Protein AF-A0A6N9BD71-F1 (afdb_monomer)

Radius of gyration: 17.63 Å; Cα contacts (8 Å, |Δi|>4): 91; chains: 1; bounding box: 55×38×27 Å

Structure (mmCIF, N/CA/C/O backbone):
data_AF-A0A6N9BD71-F1
#
_entry.id   AF-A0A6N9BD71-F1
#
loop_
_atom_site.group_PDB
_atom_site.id
_atom_site.type_symbol
_atom_site.label_atom_id
_atom_site.label_alt_id
_atom_site.label_comp_id
_atom_site.label_asym_id
_atom_site.label_entity_id
_atom_site.label_seq_id
_atom_site.pdbx_PDB_ins_code
_atom_site.Cartn_x
_atom_site.Cartn_y
_atom_site.Cartn_z
_atom_site.occupancy
_atom_site.B_iso_or_equiv
_atom_site.auth_seq_id
_atom_site.auth_comp_id
_atom_site.auth_asym_id
_atom_site.auth_atom_id
_atom_site.pdbx_PDB_model_num
ATOM 1 N N . MET A 1 1 ? 18.395 10.715 -0.384 1.00 44.47 1 MET A N 1
ATOM 2 C CA . MET A 1 1 ? 17.401 11.728 -0.804 1.00 44.47 1 MET A CA 1
ATOM 3 C C . MET A 1 1 ? 16.144 10.994 -1.275 1.00 44.47 1 MET A C 1
ATOM 5 O O . MET A 1 1 ? 16.164 10.430 -2.361 1.00 44.47 1 MET A O 1
ATOM 9 N N . MET A 1 2 ? 15.090 10.896 -0.458 1.00 51.03 2 MET A N 1
ATOM 10 C CA . MET A 1 2 ? 13.818 10.300 -0.902 1.00 51.03 2 MET A CA 1
ATOM 11 C C . MET A 1 2 ? 13.174 11.245 -1.926 1.00 51.03 2 MET A C 1
ATOM 13 O O . MET A 1 2 ? 12.879 12.396 -1.603 1.00 51.03 2 MET A O 1
ATOM 17 N N . LYS A 1 3 ? 13.020 10.805 -3.181 1.00 59.06 3 LYS A N 1
ATOM 18 C CA . LYS A 1 3 ? 12.337 11.598 -4.215 1.00 59.06 3 LYS A CA 1
ATOM 19 C C . LYS A 1 3 ? 10.870 11.754 -3.801 1.00 59.06 3 LYS A C 1
ATOM 21 O O . LYS A 1 3 ? 10.196 10.753 -3.575 1.00 59.06 3 LYS A O 1
ATOM 26 N N . ARG A 1 4 ? 10.367 12.990 -3.702 1.00 69.44 4 ARG A N 1
ATOM 27 C CA . ARG A 1 4 ? 8.937 13.227 -3.451 1.00 69.44 4 ARG A CA 1
ATOM 28 C C . ARG A 1 4 ? 8.150 12.742 -4.669 1.00 69.44 4 ARG A C 1
ATOM 30 O O . ARG A 1 4 ? 8.360 13.245 -5.773 1.00 69.44 4 ARG A O 1
ATOM 37 N N . LYS A 1 5 ? 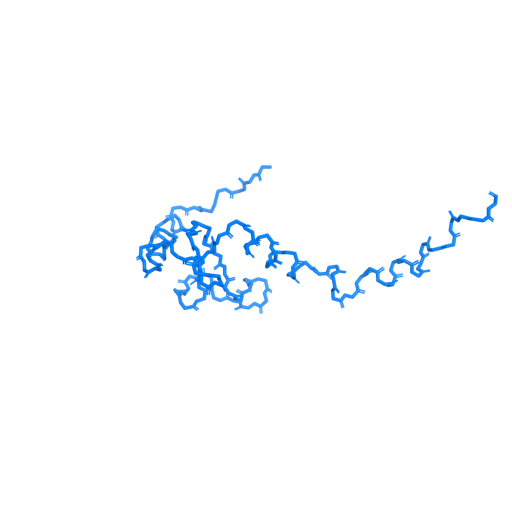7.262 11.766 -4.477 1.00 72.12 5 LYS A N 1
ATOM 38 C CA . LYS A 1 5 ? 6.264 11.380 -5.480 1.00 72.12 5 LYS A CA 1
ATOM 39 C C . LYS A 1 5 ? 5.300 12.579 -5.589 1.00 72.12 5 LYS A C 1
ATOM 41 O O . LYS A 1 5 ? 4.731 12.974 -4.586 1.00 72.12 5 LYS A O 1
ATOM 46 N N . GLY A 1 6 ? 5.255 13.272 -6.731 1.00 89.06 6 GLY A N 1
ATOM 47 C CA . GLY A 1 6 ? 4.646 14.615 -6.848 1.00 89.06 6 GLY A CA 1
ATOM 48 C C . GLY A 1 6 ? 3.132 14.691 -6.561 1.00 89.06 6 GLY A C 1
ATOM 49 O O . GLY A 1 6 ? 2.485 13.675 -6.351 1.00 89.06 6 GLY A O 1
ATOM 50 N N . ARG A 1 7 ? 2.532 15.891 -6.656 1.00 91.50 7 ARG A N 1
ATOM 51 C CA . ARG A 1 7 ? 1.139 16.197 -6.230 1.00 91.50 7 ARG A CA 1
ATOM 52 C C . ARG A 1 7 ? 0.042 15.215 -6.668 1.00 91.50 7 ARG A C 1
ATOM 54 O O . ARG A 1 7 ? -0.970 15.086 -5.984 1.00 91.50 7 ARG A O 1
ATOM 61 N N . ARG A 1 8 ? 0.173 14.582 -7.839 1.00 93.25 8 ARG A N 1
ATOM 62 C CA . ARG A 1 8 ? -0.806 13.588 -8.320 1.00 93.25 8 ARG A CA 1
ATOM 63 C C . ARG A 1 8 ? -0.810 12.342 -7.435 1.00 93.25 8 ARG A C 1
ATOM 65 O O . ARG A 1 8 ? -1.876 11.813 -7.138 1.00 93.25 8 ARG A O 1
ATOM 72 N N . TRP A 1 9 ? 0.370 11.905 -7.003 1.00 93.81 9 TRP A N 1
ATOM 73 C CA . TRP A 1 9 ? 0.512 10.799 -6.067 1.00 93.81 9 TRP A CA 1
ATOM 74 C C . TRP A 1 9 ? -0.098 11.144 -4.715 1.00 93.81 9 TRP A C 1
ATOM 76 O O . TRP A 1 9 ? -0.870 10.347 -4.208 1.00 93.81 9 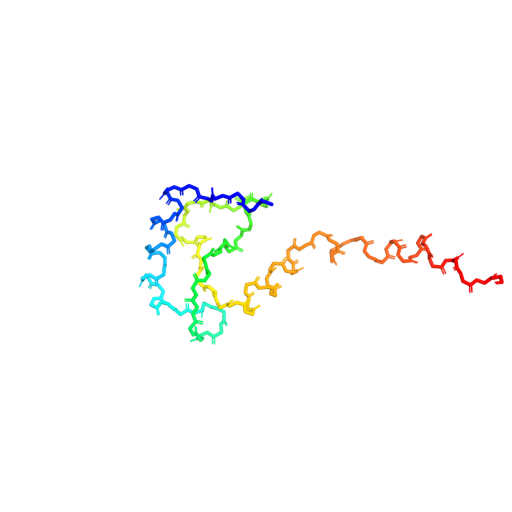TRP A O 1
ATOM 86 N N . ASP A 1 10 ? 0.165 12.339 -4.180 1.00 93.62 10 ASP A N 1
ATOM 87 C CA . ASP A 1 10 ? -0.393 12.755 -2.886 1.00 93.62 10 ASP A CA 1
ATOM 88 C C . ASP A 1 10 ? -1.931 12.695 -2.876 1.00 93.62 10 ASP A C 1
ATOM 90 O O . ASP A 1 10 ? -2.521 12.145 -1.950 1.00 93.62 10 ASP A O 1
ATOM 94 N N . GLN A 1 11 ? -2.577 13.184 -3.942 1.00 95.31 11 GLN A N 1
ATOM 95 C CA . GLN A 1 11 ? -4.036 13.116 -4.109 1.00 95.31 11 GLN A CA 1
ATOM 96 C C . GLN A 1 11 ? -4.543 11.679 -4.265 1.00 95.31 11 GLN A C 1
ATOM 98 O O . GLN A 1 11 ? -5.530 11.304 -3.640 1.00 95.31 11 GLN A O 1
ATOM 103 N N . THR A 1 12 ? -3.855 10.869 -5.075 1.00 96.00 12 THR A N 1
ATOM 104 C CA . THR A 1 12 ? -4.225 9.461 -5.283 1.00 96.00 12 THR A CA 1
ATOM 105 C C . THR A 1 12 ? -4.108 8.690 -3.970 1.00 96.00 12 THR A C 1
ATOM 107 O O . THR A 1 12 ? -5.036 8.003 -3.571 1.00 96.00 12 THR A O 1
ATOM 110 N N . ALA A 1 13 ? -3.005 8.864 -3.245 1.00 95.94 13 ALA A N 1
ATOM 111 C CA . ALA A 1 13 ? -2.776 8.211 -1.969 1.00 95.94 13 ALA A CA 1
ATOM 112 C C . ALA A 1 13 ? -3.773 8.673 -0.895 1.00 95.94 13 ALA A C 1
ATOM 114 O O . ALA A 1 13 ? -4.175 7.871 -0.065 1.00 95.94 13 ALA A O 1
ATOM 115 N N . ALA A 1 14 ? -4.191 9.943 -0.894 1.00 96.88 14 ALA A N 1
ATOM 116 C CA . ALA A 1 14 ? -5.265 10.400 -0.013 1.00 96.88 14 ALA A CA 1
ATOM 117 C C . ALA A 1 14 ? -6.589 9.685 -0.327 1.00 96.88 14 ALA A C 1
ATOM 119 O O . ALA A 1 14 ? -7.198 9.127 0.576 1.00 96.88 14 ALA A O 1
ATOM 120 N N . TYR A 1 15 ? -6.980 9.617 -1.603 1.00 97.50 15 TYR A N 1
ATOM 121 C CA . TYR A 1 15 ? -8.187 8.902 -2.028 1.00 97.50 15 TYR A CA 1
ATOM 122 C C . TYR A 1 15 ? -8.168 7.414 -1.638 1.00 97.50 15 TYR A C 1
ATOM 124 O O . TYR A 1 15 ? -9.160 6.910 -1.124 1.00 97.50 15 TYR A O 1
ATOM 132 N N . ILE A 1 16 ? -7.042 6.721 -1.840 1.00 98.12 16 ILE A N 1
ATOM 133 C CA . ILE A 1 16 ? -6.913 5.294 -1.501 1.00 98.12 16 ILE A CA 1
ATOM 134 C C . ILE A 1 16 ? -7.015 5.059 0.010 1.00 98.12 16 ILE A C 1
ATOM 136 O O . ILE A 1 16 ? -7.675 4.115 0.428 1.00 98.12 16 ILE A O 1
ATOM 140 N N . ARG A 1 17 ? -6.442 5.945 0.836 1.00 98.19 17 ARG A N 1
ATOM 141 C CA . ARG A 1 17 ? -6.578 5.854 2.299 1.00 98.19 17 ARG A CA 1
ATOM 142 C C . ARG A 1 17 ? -8.017 5.994 2.768 1.00 98.19 17 ARG A C 1
ATOM 144 O O . ARG A 1 17 ? -8.444 5.217 3.609 1.00 98.19 17 ARG A O 1
ATOM 151 N N . GLU A 1 18 ? -8.753 6.944 2.200 1.00 98.06 18 GLU A N 1
ATOM 152 C CA . GLU A 1 18 ? -10.169 7.136 2.521 1.00 98.06 18 GLU A CA 1
ATOM 153 C C . GLU A 1 18 ? -11.026 5.962 2.020 1.00 98.06 18 GLU A C 1
ATOM 155 O O . GLU A 1 18 ? -11.931 5.526 2.722 1.00 98.06 18 GLU A O 1
ATOM 160 N N . ARG A 1 19 ? -10.730 5.416 0.828 1.00 97.56 19 ARG A N 1
ATOM 161 C CA . ARG A 1 19 ? -11.421 4.236 0.273 1.00 97.56 19 ARG A CA 1
ATOM 162 C C . ARG A 1 19 ? -11.291 3.023 1.191 1.00 97.56 19 ARG A C 1
ATOM 164 O O . ARG A 1 19 ? -12.274 2.326 1.416 1.00 97.56 19 ARG A O 1
ATOM 171 N N . ASP A 1 20 ? -10.081 2.786 1.683 1.00 97.62 20 ASP A N 1
ATOM 172 C CA . ASP A 1 20 ? -9.747 1.625 2.507 1.00 97.62 20 ASP A CA 1
ATOM 173 C C . ASP A 1 20 ? -10.009 1.879 4.001 1.00 97.62 20 ASP A C 1
ATOM 175 O O . ASP A 1 20 ? -9.604 1.071 4.829 1.00 97.62 20 ASP A O 1
ATOM 179 N N . ASP A 1 21 ? -10.639 3.005 4.362 1.00 97.94 21 ASP A N 1
ATOM 180 C CA . ASP A 1 21 ? -10.883 3.438 5.746 1.00 97.94 21 ASP A CA 1
ATOM 181 C C . ASP A 1 21 ? -9.632 3.324 6.635 1.00 97.94 21 ASP A C 1
ATOM 183 O O . ASP A 1 21 ? -9.661 2.815 7.754 1.00 97.94 21 ASP A O 1
ATOM 187 N N . TRP A 1 22 ? -8.478 3.722 6.083 1.00 98.06 22 TRP A N 1
ATOM 188 C CA . TRP A 1 22 ? -7.170 3.621 6.738 1.00 98.06 22 TRP A CA 1
ATOM 189 C C . TRP A 1 22 ? -6.849 2.215 7.267 1.00 98.06 22 TRP A C 1
ATOM 191 O O . TRP A 1 22 ? -6.128 2.060 8.253 1.00 98.06 22 TRP A O 1
ATOM 201 N N . THR A 1 23 ? -7.374 1.185 6.607 1.00 98.31 23 THR A N 1
ATOM 202 C CA . THR A 1 23 ? -7.239 -0.212 7.009 1.00 98.31 23 THR A CA 1
ATOM 203 C C . THR A 1 23 ? -6.264 -0.934 6.087 1.00 98.31 23 THR A C 1
ATOM 205 O O . THR A 1 23 ? -6.368 -0.891 4.862 1.00 98.31 23 THR A O 1
ATOM 208 N N . CYS A 1 24 ? -5.290 -1.611 6.687 1.00 98.31 24 CYS A N 1
ATOM 209 C CA . CYS A 1 24 ? -4.332 -2.466 6.010 1.00 98.31 24 CYS A CA 1
ATOM 210 C C . CYS A 1 24 ? -5.062 -3.605 5.296 1.00 98.31 24 CYS A C 1
ATOM 212 O O . CYS A 1 24 ? -5.728 -4.413 5.941 1.00 98.31 24 CYS A O 1
ATOM 214 N N . GLN A 1 25 ? -4.880 -3.705 3.983 1.00 98.00 25 GLN A N 1
ATOM 215 C CA . GLN A 1 25 ? -5.551 -4.713 3.160 1.00 98.00 25 GLN A CA 1
ATOM 216 C C . GLN A 1 25 ? -4.993 -6.135 3.360 1.00 98.00 25 GLN A C 1
ATOM 218 O O . GLN A 1 25 ? -5.652 -7.102 2.998 1.00 98.00 25 GLN A O 1
ATOM 223 N N . GLU A 1 26 ? -3.827 -6.273 4.000 1.00 97.12 26 GLU A N 1
ATOM 224 C CA . GLU A 1 26 ? -3.203 -7.574 4.283 1.00 97.12 26 GLU A CA 1
ATOM 225 C C . GLU A 1 26 ? -3.591 -8.141 5.658 1.00 97.12 26 GLU A C 1
ATOM 227 O O . GLU A 1 26 ? -3.841 -9.337 5.788 1.00 97.12 26 GLU A O 1
ATOM 232 N N . CYS A 1 27 ? -3.627 -7.304 6.704 1.00 97.50 27 CYS A N 1
ATOM 233 C CA . CYS A 1 27 ? -3.830 -7.769 8.086 1.00 97.50 27 CYS A CA 1
ATOM 234 C C . CYS A 1 27 ? -5.081 -7.216 8.7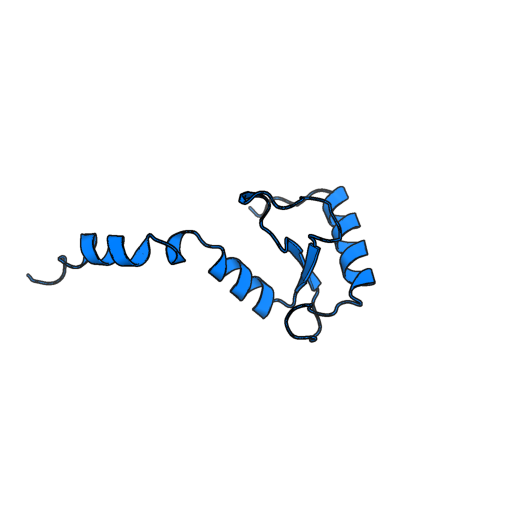83 1.00 97.50 27 CYS A C 1
ATOM 236 O O . CYS A 1 27 ? -5.445 -7.723 9.840 1.00 97.50 27 CYS A O 1
ATOM 238 N N . GLY A 1 28 ? -5.739 -6.196 8.224 1.00 97.88 28 GLY A N 1
ATOM 239 C CA . GLY A 1 28 ? -6.927 -5.569 8.812 1.00 97.88 28 GLY A CA 1
ATOM 240 C C . GLY A 1 28 ? -6.658 -4.562 9.938 1.00 97.88 28 GLY A C 1
ATOM 241 O O . GLY A 1 28 ? -7.602 -3.960 10.441 1.00 97.88 28 GLY A O 1
ATOM 242 N N . ASP A 1 29 ? -5.400 -4.346 10.334 1.00 97.88 29 ASP A N 1
ATOM 243 C CA . ASP A 1 29 ? 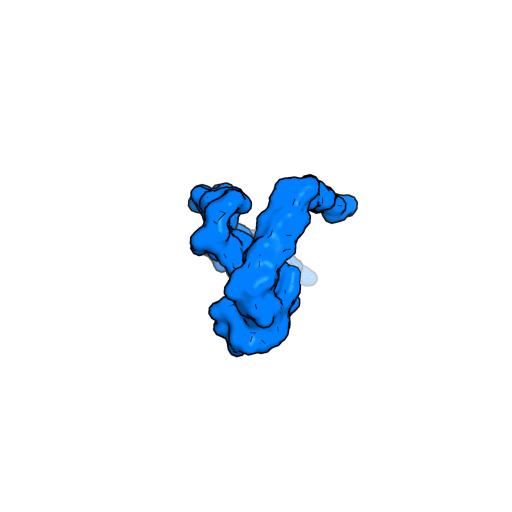-5.039 -3.286 11.286 1.00 97.88 29 ASP A CA 1
ATOM 244 C C . ASP A 1 29 ? -5.008 -1.908 10.617 1.00 97.88 29 ASP A C 1
ATOM 246 O O . ASP A 1 29 ? 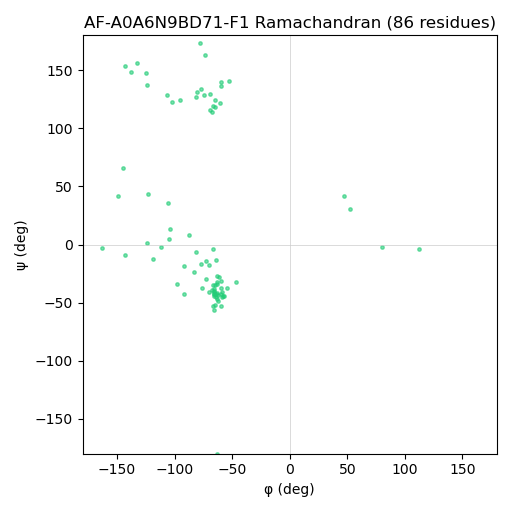-5.068 -1.781 9.398 1.00 97.88 29 ASP A O 1
ATOM 250 N N . TRP A 1 30 ? -4.820 -0.851 11.404 1.00 98.19 30 TRP A N 1
ATOM 251 C CA . TRP A 1 30 ? -4.612 0.491 10.867 1.00 98.19 30 TRP A CA 1
ATOM 252 C C . TRP A 1 30 ? -3.373 0.577 9.950 1.00 98.19 30 TRP A C 1
ATOM 254 O O . TRP A 1 30 ? -2.287 0.087 10.280 1.00 98.19 30 TRP A O 1
ATOM 264 N N . GLY A 1 31 ? -3.518 1.255 8.811 1.00 97.44 31 GLY A N 1
ATOM 265 C CA . GLY A 1 31 ? -2.478 1.468 7.812 1.00 97.44 31 GLY A CA 1
ATOM 266 C C . GLY A 1 31 ? -2.547 2.849 7.157 1.00 97.44 31 GLY A C 1
ATOM 267 O O . GLY A 1 31 ? -3.591 3.491 7.080 1.00 97.44 31 GLY A O 1
ATOM 268 N N . ASN A 1 32 ? -1.402 3.327 6.675 1.00 97.06 32 ASN A N 1
ATOM 269 C CA . ASN A 1 32 ? -1.268 4.651 6.058 1.00 97.06 32 ASN A CA 1
ATOM 270 C C . ASN A 1 32 ? -0.302 4.694 4.865 1.00 97.06 32 ASN A C 1
ATOM 272 O O . ASN A 1 32 ? -0.222 5.717 4.168 1.00 97.06 32 ASN A O 1
ATOM 276 N N . GLU A 1 33 ? 0.442 3.618 4.633 1.00 96.88 33 GLU A N 1
ATOM 277 C CA . GLU A 1 33 ? 1.332 3.492 3.488 1.00 96.88 33 GLU A CA 1
ATOM 278 C C . GLU A 1 33 ? 0.481 3.064 2.293 1.00 96.88 33 GLU A C 1
ATOM 280 O O . GLU A 1 33 ? -0.269 2.101 2.390 1.00 96.88 33 GLU A O 1
ATOM 285 N N . VAL A 1 34 ? 0.563 3.791 1.179 1.00 96.88 34 VAL A N 1
ATOM 286 C CA . VAL A 1 34 ? -0.109 3.390 -0.063 1.00 96.88 34 VAL A CA 1
ATOM 287 C C . VAL A 1 34 ? 0.936 2.793 -0.977 1.00 96.88 34 VAL A C 1
ATOM 289 O O . VAL A 1 34 ? 1.919 3.469 -1.304 1.00 96.88 34 VAL A O 1
ATOM 292 N N . ASP A 1 35 ? 0.704 1.555 -1.386 1.00 95.62 35 ASP A N 1
ATOM 293 C CA . ASP A 1 35 ? 1.648 0.789 -2.180 1.00 95.62 35 ASP A CA 1
ATOM 294 C C . ASP A 1 35 ? 0.972 0.108 -3.372 1.00 95.62 35 ASP A C 1
ATOM 296 O O . ASP A 1 35 ? -0.246 -0.093 -3.390 1.00 95.62 35 ASP A O 1
ATOM 300 N N . HIS A 1 36 ? 1.766 -0.196 -4.397 1.00 96.12 36 HIS A N 1
ATOM 301 C CA . HIS A 1 36 ? 1.284 -0.888 -5.590 1.00 96.12 36 HIS A CA 1
ATOM 302 C C . HIS A 1 36 ? 1.100 -2.380 -5.303 1.00 96.12 36 HIS A C 1
ATOM 304 O O . HIS A 1 36 ? 1.996 -2.978 -4.723 1.00 96.12 36 HIS A O 1
ATOM 310 N N . ILE A 1 37 ? -0.017 -2.997 -5.702 1.00 95.56 37 ILE A N 1
ATOM 311 C CA . ILE A 1 37 ? -0.223 -4.452 -5.546 1.00 95.56 37 ILE A CA 1
ATOM 312 C C . ILE A 1 37 ? 0.770 -5.206 -6.436 1.00 95.56 37 ILE A C 1
ATOM 314 O O . ILE A 1 37 ? 1.580 -5.979 -5.936 1.00 95.56 37 ILE A O 1
ATOM 318 N N . GLU A 1 38 ? 0.755 -4.912 -7.736 1.00 94.12 38 GLU A N 1
ATOM 319 C CA . GLU A 1 38 ? 1.788 -5.306 -8.688 1.00 94.12 38 GLU A CA 1
ATOM 320 C C . GLU A 1 38 ? 2.791 -4.152 -8.855 1.00 94.12 38 GLU A C 1
ATOM 322 O O . GLU A 1 38 ? 2.378 -3.029 -9.191 1.00 94.12 38 GLU A O 1
ATOM 327 N N . PRO A 1 39 ? 4.101 -4.382 -8.637 1.00 92.12 39 PRO A N 1
ATOM 328 C CA . PRO A 1 39 ? 5.129 -3.374 -8.847 1.00 92.12 39 PRO A CA 1
ATOM 329 C C . PRO A 1 39 ? 5.066 -2.743 -10.232 1.00 92.12 39 PRO A C 1
ATOM 331 O O . PRO A 1 39 ? 4.933 -3.420 -11.249 1.00 92.12 39 PRO A O 1
ATOM 334 N N . VAL A 1 40 ? 5.296 -1.431 -10.301 1.00 90.88 40 VAL A N 1
ATOM 335 C CA . VAL A 1 40 ? 5.410 -0.726 -11.591 1.00 90.88 40 VAL A CA 1
ATOM 336 C C . VAL A 1 40 ? 6.585 -1.259 -12.427 1.00 90.88 40 VAL A C 1
ATOM 338 O O . VAL A 1 40 ? 6.529 -1.209 -13.653 1.00 90.88 40 VAL A O 1
ATOM 341 N N . SER A 1 41 ? 7.640 -1.783 -11.790 1.00 88.00 41 SER A N 1
ATOM 342 C CA . SER A 1 41 ? 8.758 -2.438 -12.488 1.00 88.00 41 SER A CA 1
ATOM 343 C C . SER A 1 41 ? 8.343 -3.698 -13.240 1.00 88.00 41 SER A C 1
ATOM 345 O O . SER A 1 41 ? 8.972 -4.031 -14.242 1.00 88.00 41 SER A O 1
ATOM 347 N N . ASP A 1 42 ? 7.278 -4.350 -12.778 1.00 87.25 42 ASP A N 1
ATOM 348 C CA . ASP A 1 42 ? 6.853 -5.672 -13.233 1.00 87.25 42 ASP A CA 1
ATOM 349 C C . ASP A 1 42 ? 5.618 -5.578 -14.146 1.00 87.25 42 ASP A C 1
ATOM 351 O O . ASP A 1 42 ? 5.099 -6.591 -14.602 1.00 87.25 42 ASP A O 1
ATOM 355 N N . GLY A 1 43 ? 5.181 -4.355 -14.477 1.00 91.31 43 GLY A N 1
ATOM 356 C CA . GLY A 1 43 ? 4.045 -4.088 -15.366 1.00 91.31 43 GLY A CA 1
ATOM 357 C C . GLY A 1 43 ? 2.831 -3.459 -14.681 1.00 91.31 43 GLY A C 1
ATOM 358 O O . GLY A 1 43 ? 1.892 -3.056 -15.370 1.00 91.31 43 GLY A O 1
ATOM 359 N N . GLY A 1 44 ? 2.878 -3.285 -13.360 1.00 93.00 44 GLY A N 1
ATOM 360 C CA . GLY A 1 44 ? 1.761 -2.782 -12.576 1.00 93.00 44 GLY A CA 1
ATOM 361 C C . GLY A 1 44 ? 1.283 -1.387 -12.977 1.00 93.00 44 GLY A C 1
ATOM 362 O O . GLY A 1 44 ? 2.060 -0.457 -13.231 1.00 93.00 44 GLY A O 1
ATOM 363 N N . ALA A 1 45 ? -0.039 -1.202 -12.979 1.00 92.94 45 ALA A N 1
ATOM 364 C CA . ALA A 1 45 ? -0.662 0.075 -13.296 1.00 92.94 45 ALA A CA 1
ATOM 365 C C . ALA A 1 45 ? -0.304 1.148 -12.252 1.00 92.94 45 ALA A C 1
ATOM 367 O O . ALA A 1 45 ? -0.682 1.060 -11.084 1.00 92.94 45 ALA A O 1
ATOM 368 N N . MET A 1 46 ? 0.372 2.215 -12.689 1.00 91.81 46 MET A N 1
ATOM 369 C CA . MET A 1 46 ? 0.879 3.266 -11.794 1.00 91.81 46 MET A CA 1
ATOM 370 C C . MET A 1 46 ? -0.223 4.037 -11.046 1.00 91.81 46 MET A C 1
ATOM 372 O O . MET A 1 46 ? 0.006 4.489 -9.924 1.00 91.81 46 MET A O 1
ATOM 376 N N . TRP A 1 47 ? -1.383 4.229 -11.683 1.00 93.75 47 TRP A N 1
ATOM 377 C CA . TRP A 1 47 ? -2.451 5.127 -11.217 1.00 93.75 47 TRP A CA 1
ATOM 378 C C . TRP A 1 47 ? -3.812 4.447 -11.043 1.00 93.75 47 TRP A C 1
ATOM 380 O O . TRP A 1 47 ? -4.783 5.139 -10.748 1.00 93.75 47 TRP A O 1
ATOM 390 N N . SER A 1 48 ? -3.906 3.137 -11.284 1.00 93.94 48 SER A N 1
ATOM 391 C CA . SER A 1 48 ? -5.173 2.426 -11.107 1.00 93.94 48 SER A CA 1
ATOM 392 C C . SER A 1 48 ? -5.439 2.235 -9.622 1.00 93.94 48 SER A C 1
ATOM 394 O O . SER A 1 48 ? -4.572 1.719 -8.920 1.00 93.94 48 SER A O 1
ATOM 396 N N . GLY A 1 49 ? -6.628 2.614 -9.151 1.00 91.75 49 GLY A N 1
ATOM 397 C CA . GLY A 1 49 ? -7.031 2.335 -7.774 1.00 91.75 49 GLY A CA 1
ATOM 398 C C . GLY A 1 49 ? -7.044 0.836 -7.475 1.00 91.75 49 GLY A C 1
ATOM 399 O O . GLY A 1 49 ? -6.686 0.439 -6.374 1.00 91.75 49 GLY A O 1
ATOM 400 N N . ASP A 1 50 ? -7.344 0.008 -8.474 1.00 95.06 50 ASP A N 1
ATOM 401 C CA . ASP A 1 50 ? -7.361 -1.453 -8.340 1.00 95.06 50 ASP A CA 1
ATOM 402 C C . ASP A 1 50 ? -5.960 -2.054 -8.169 1.00 95.06 50 ASP A C 1
ATOM 404 O O . ASP A 1 50 ? -5.839 -3.188 -7.728 1.00 95.06 50 ASP A O 1
ATOM 408 N N . ASN A 1 51 ? -4.900 -1.304 -8.504 1.00 96.81 51 ASN A N 1
ATOM 409 C CA . ASN A 1 51 ? -3.508 -1.705 -8.274 1.00 96.81 51 ASN A CA 1
ATOM 410 C C . ASN A 1 51 ? -2.883 -0.974 -7.074 1.00 96.81 51 ASN A C 1
ATOM 412 O O . ASN A 1 51 ? -1.664 -0.963 -6.926 1.00 96.81 51 ASN A O 1
ATOM 416 N N . LEU A 1 52 ? -3.685 -0.305 -6.245 1.00 97.25 52 LEU A N 1
ATOM 417 C CA . LEU A 1 52 ? -3.219 0.430 -5.073 1.00 97.25 52 LEU A CA 1
ATOM 418 C C . LEU A 1 52 ? -3.932 -0.075 -3.824 1.00 97.25 52 LEU A C 1
ATOM 420 O O . LEU A 1 52 ? -5.149 -0.258 -3.823 1.00 97.25 52 LEU A O 1
ATOM 424 N N . GLN A 1 53 ? -3.172 -0.235 -2.749 1.00 97.56 53 GLN A N 1
ATOM 425 C CA . GLN A 1 53 ? -3.668 -0.720 -1.465 1.00 97.56 53 GLN A CA 1
ATOM 426 C C . GLN A 1 53 ? -3.070 0.071 -0.303 1.00 97.56 53 GLN A C 1
ATOM 428 O O . GLN A 1 53 ? -1.926 0.532 -0.381 1.00 97.56 53 GLN A O 1
ATOM 433 N N . VAL A 1 54 ? -3.835 0.210 0.780 1.00 98.38 54 VAL A N 1
ATOM 434 C CA . VAL A 1 54 ? -3.308 0.654 2.074 1.00 98.38 54 VAL A CA 1
ATOM 435 C C . VAL A 1 54 ? -2.640 -0.507 2.800 1.00 98.38 54 VAL A C 1
ATOM 437 O O . VAL A 1 54 ? -3.226 -1.573 2.967 1.00 98.38 54 VAL A O 1
ATOM 440 N N . LEU A 1 55 ? -1.430 -0.275 3.301 1.00 98.12 55 LEU A N 1
ATOM 441 C CA . LEU A 1 55 ? -0.681 -1.199 4.140 1.00 98.12 55 LEU A CA 1
ATOM 442 C C . LEU A 1 55 ? -0.274 -0.533 5.456 1.00 98.12 55 LEU A C 1
ATOM 444 O O . LEU A 1 55 ? 0.019 0.668 5.532 1.00 98.12 55 LEU A O 1
ATOM 448 N N . CYS A 1 56 ? -0.210 -1.338 6.513 1.00 98.06 56 CYS A N 1
ATOM 449 C CA . CYS A 1 56 ? 0.520 -0.970 7.715 1.00 98.06 56 CYS A CA 1
ATOM 450 C C . CYS A 1 56 ? 2.033 -1.068 7.456 1.00 98.06 56 CYS A C 1
ATOM 452 O O . CYS A 1 56 ? 2.501 -1.706 6.507 1.00 98.06 56 CYS A O 1
ATOM 454 N N . ARG A 1 57 ? 2.832 -0.438 8.321 1.00 96.38 57 ARG A N 1
ATOM 455 C CA . ARG A 1 57 ? 4.287 -0.364 8.133 1.00 96.38 57 ARG A CA 1
ATOM 456 C C . ARG A 1 57 ? 4.963 -1.740 8.081 1.00 96.38 57 ARG A C 1
ATOM 458 O O . ARG A 1 57 ? 5.922 -1.894 7.332 1.00 96.38 57 ARG A O 1
ATOM 465 N N . SER A 1 58 ? 4.514 -2.712 8.879 1.00 96.69 58 SER A N 1
ATOM 466 C CA . SER A 1 58 ? 5.081 -4.070 8.875 1.00 96.69 58 SER A CA 1
ATOM 467 C C . SER A 1 58 ? 4.793 -4.785 7.560 1.00 96.69 58 SER A C 1
ATOM 469 O O . SER A 1 58 ? 5.742 -5.181 6.890 1.00 96.69 58 SER A O 1
ATOM 471 N N . CYS A 1 59 ? 3.526 -4.839 7.137 1.00 97.44 59 CYS A N 1
ATOM 472 C CA . CYS A 1 59 ? 3.132 -5.460 5.870 1.00 97.44 59 CYS A CA 1
ATOM 473 C C . CYS A 1 59 ? 3.831 -4.804 4.670 1.00 97.44 59 CYS A C 1
ATOM 475 O O . CYS A 1 59 ? 4.325 -5.502 3.791 1.00 97.44 59 CYS A O 1
ATOM 477 N N . HIS A 1 60 ? 3.967 -3.473 4.662 1.00 96.19 60 HIS A N 1
ATOM 478 C CA . HIS A 1 60 ? 4.692 -2.766 3.603 1.00 96.19 60 HIS A CA 1
ATOM 479 C C . HIS A 1 60 ? 6.185 -3.141 3.544 1.00 96.19 60 HIS A C 1
ATOM 481 O O . HIS A 1 60 ? 6.732 -3.344 2.459 1.00 96.19 60 HIS A O 1
ATOM 487 N N . ILE A 1 61 ? 6.857 -3.271 4.695 1.00 93.69 61 ILE A N 1
ATOM 488 C CA . ILE A 1 61 ? 8.259 -3.716 4.754 1.00 93.69 61 ILE A CA 1
ATOM 489 C C . ILE A 1 61 ? 8.393 -5.167 4.281 1.00 93.69 61 ILE A C 1
ATOM 491 O O . ILE A 1 61 ? 9.334 -5.475 3.547 1.00 93.69 61 ILE A O 1
ATOM 495 N N . ASP A 1 62 ? 7.485 -6.047 4.696 1.00 93.81 62 ASP A N 1
ATOM 496 C CA . ASP A 1 62 ? 7.522 -7.462 4.325 1.00 93.81 62 ASP A CA 1
ATOM 497 C C . ASP A 1 62 ? 7.286 -7.647 2.822 1.00 93.81 62 ASP A C 1
ATOM 499 O O . ASP A 1 62 ? 8.067 -8.344 2.169 1.00 93.81 62 ASP A O 1
ATOM 503 N N . LYS A 1 63 ? 6.322 -6.918 2.244 1.00 91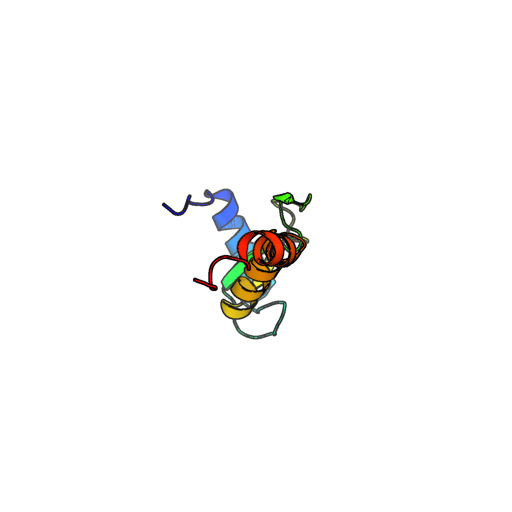.88 63 LYS A N 1
ATOM 504 C CA . LYS A 1 63 ? 6.114 -6.846 0.793 1.00 91.88 63 LYS A CA 1
ATOM 505 C C . LYS A 1 63 ? 7.348 -6.313 0.067 1.00 91.88 63 LYS A C 1
ATOM 507 O O . LYS A 1 63 ? 7.894 -6.998 -0.793 1.00 91.88 63 LYS A O 1
ATOM 512 N N . SER A 1 64 ? 7.862 -5.152 0.483 1.00 90.94 64 SER A N 1
ATOM 513 C CA . SER A 1 64 ? 9.060 -4.552 -0.122 1.00 90.94 64 SER A CA 1
ATOM 514 C C . SER A 1 64 ? 10.248 -5.517 -0.120 1.00 90.94 64 SER A C 1
ATOM 516 O O . SER A 1 64 ? 11.033 -5.531 -1.061 1.00 90.94 64 SER A O 1
ATOM 518 N N . ARG A 1 65 ? 10.407 -6.325 0.938 1.00 88.19 65 ARG A N 1
ATOM 519 C CA . ARG A 1 65 ? 11.455 -7.353 1.033 1.00 88.19 65 ARG A CA 1
ATOM 520 C C . ARG A 1 65 ? 11.215 -8.521 0.085 1.00 88.19 65 ARG A C 1
ATOM 522 O O . ARG A 1 65 ? 12.189 -9.024 -0.477 1.00 88.19 65 ARG A O 1
ATOM 529 N N . ALA A 1 66 ? 9.971 -8.972 -0.054 1.00 85.75 66 ALA A N 1
ATOM 530 C CA . ALA A 1 66 ? 9.598 -10.039 -0.979 1.00 85.75 66 ALA A CA 1
ATOM 531 C C . ALA 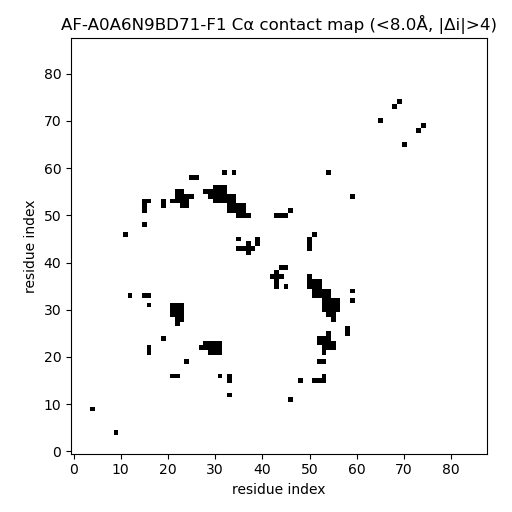A 1 66 ? 9.852 -9.641 -2.444 1.00 85.75 66 ALA A C 1
ATOM 533 O O . ALA A 1 66 ? 10.256 -10.479 -3.242 1.00 85.75 66 ALA A O 1
ATOM 534 N N . GLU A 1 67 ? 9.714 -8.355 -2.764 1.00 84.81 67 GLU A N 1
ATOM 535 C CA . GLU A 1 67 ? 9.923 -7.794 -4.106 1.00 84.81 67 GLU A CA 1
ATOM 536 C C . GLU A 1 67 ? 11.395 -7.529 -4.449 1.00 84.81 67 GLU A C 1
ATOM 538 O O . GLU A 1 67 ? 11.726 -7.178 -5.583 1.00 84.81 67 GLU A O 1
ATOM 543 N N . LEU A 1 68 ? 12.316 -7.686 -3.491 1.00 78.56 68 LEU A N 1
ATOM 544 C CA . LEU A 1 68 ? 13.732 -7.498 -3.779 1.00 78.56 68 LEU A CA 1
ATOM 545 C C . LEU A 1 68 ? 14.255 -8.628 -4.683 1.00 78.56 68 LEU A C 1
ATOM 547 O O . LEU A 1 68 ? 14.177 -9.803 -4.314 1.00 78.56 68 LEU A O 1
ATOM 551 N N . PRO A 1 69 ? 14.947 -8.294 -5.788 1.00 63.94 69 PRO A N 1
ATOM 552 C CA . PRO A 1 69 ? 15.439 -9.271 -6.766 1.00 63.94 69 PRO A CA 1
ATOM 553 C C . PRO A 1 69 ? 16.484 -10.252 -6.204 1.00 63.94 69 PRO A C 1
ATOM 555 O O . PRO A 1 69 ? 16.799 -11.267 -6.817 1.00 63.94 69 PRO A O 1
ATOM 558 N N . TRP A 1 70 ? 17.040 -9.982 -5.019 1.00 61.00 70 TRP A N 1
ATOM 559 C CA . TRP A 1 70 ? 18.035 -10.849 -4.385 1.00 61.00 70 TRP A CA 1
ATOM 560 C C . TRP A 1 70 ? 17.459 -12.106 -3.725 1.00 61.00 70 TRP A C 1
ATOM 562 O O . TRP A 1 70 ? 18.229 -13.032 -3.457 1.00 61.00 70 TRP A O 1
ATOM 572 N N . GLN A 1 71 ? 16.146 -12.160 -3.467 1.00 53.97 71 GLN A N 1
ATOM 573 C CA . GLN A 1 71 ? 15.509 -13.354 -2.902 1.00 53.97 71 GLN A CA 1
ATOM 574 C C . GLN A 1 71 ? 15.152 -14.406 -3.959 1.00 53.97 71 GLN A C 1
ATOM 576 O O . GLN A 1 71 ? 15.090 -15.584 -3.623 1.00 53.97 71 GLN A O 1
ATOM 581 N N . THR A 1 72 ? 14.982 -14.024 -5.228 1.00 53.31 72 THR A N 1
ATOM 582 C CA . THR A 1 72 ? 14.528 -14.950 -6.276 1.00 53.31 72 THR A CA 1
ATOM 583 C C . THR A 1 72 ? 15.656 -15.647 -7.042 1.00 53.31 72 THR A C 1
ATOM 585 O O . THR A 1 72 ? 15.399 -16.704 -7.611 1.00 53.31 72 THR A O 1
ATOM 588 N N . SER A 1 73 ? 16.908 -15.162 -7.025 1.00 55.50 73 SER A N 1
ATOM 589 C CA . SER A 1 73 ? 18.003 -15.887 -7.715 1.00 55.50 73 SER A CA 1
ATOM 590 C C . SER A 1 73 ? 19.453 -15.519 -7.350 1.00 55.50 73 SER A C 1
ATOM 592 O O . SER A 1 73 ? 20.372 -16.165 -7.840 1.00 55.50 73 SER A O 1
ATOM 594 N N . GLY A 1 74 ? 19.717 -14.534 -6.481 1.00 54.12 74 GLY A N 1
ATOM 595 C CA . GLY A 1 74 ? 21.090 -14.027 -6.284 1.00 54.12 74 GLY A CA 1
ATOM 596 C C . GLY A 1 74 ? 21.860 -14.582 -5.082 1.00 54.12 74 GLY A C 1
ATOM 597 O O . GLY A 1 74 ? 23.080 -14.722 -5.139 1.00 54.12 74 GLY A O 1
ATOM 598 N N . ARG A 1 75 ? 21.179 -14.877 -3.965 1.00 52.72 75 ARG A N 1
ATOM 599 C CA . ARG A 1 75 ? 21.863 -15.150 -2.687 1.00 52.72 75 ARG A CA 1
ATOM 600 C C . ARG A 1 75 ? 22.504 -16.536 -2.604 1.00 52.72 75 ARG A C 1
ATOM 602 O O . ARG A 1 75 ? 23.578 -16.645 -2.020 1.00 52.72 75 ARG A O 1
ATOM 609 N N . ALA A 1 76 ? 21.866 -17.559 -3.171 1.00 57.53 76 ALA A N 1
ATOM 610 C CA . ALA A 1 76 ? 22.441 -18.903 -3.236 1.00 57.53 76 ALA A CA 1
ATOM 611 C C . ALA A 1 76 ? 23.701 -18.905 -4.119 1.00 57.5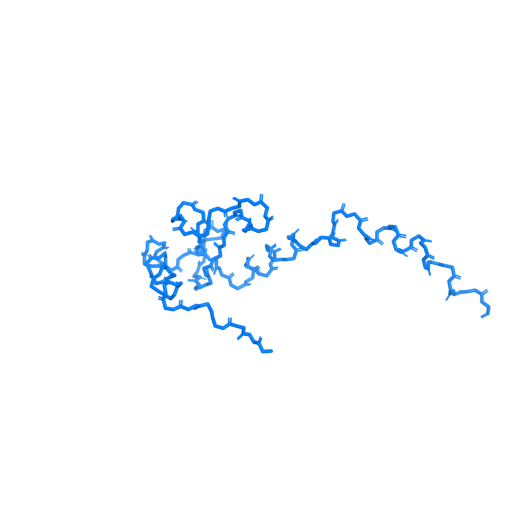3 76 ALA A C 1
ATOM 613 O O . ALA A 1 76 ? 24.772 -19.232 -3.620 1.00 57.53 76 ALA A O 1
ATOM 614 N N . GLU A 1 77 ? 23.606 -18.380 -5.348 1.00 57.03 77 GLU A N 1
ATOM 615 C CA . GLU A 1 77 ? 24.742 -18.304 -6.279 1.00 57.03 77 GLU A CA 1
ATOM 616 C C . GLU A 1 77 ? 25.916 -17.485 -5.709 1.00 57.03 77 GLU A C 1
ATOM 618 O O . GLU A 1 77 ? 27.074 -17.891 -5.806 1.00 57.03 77 GLU A O 1
ATOM 623 N N . TRP A 1 78 ? 25.652 -16.336 -5.070 1.00 58.09 78 TRP A N 1
ATOM 624 C CA . TRP A 1 78 ? 26.717 -15.538 -4.452 1.00 58.09 78 TRP A CA 1
ATOM 625 C C . TRP A 1 78 ? 27.385 -16.240 -3.272 1.00 58.09 78 TRP A C 1
ATOM 627 O O . TRP A 1 78 ? 28.602 -16.151 -3.151 1.00 58.09 78 TRP A O 1
ATOM 637 N N . LEU A 1 79 ? 26.626 -16.926 -2.408 1.00 56.47 79 LEU A N 1
ATOM 638 C CA . LEU A 1 79 ? 27.195 -17.702 -1.301 1.00 56.47 79 LEU A CA 1
ATOM 639 C C . LEU A 1 79 ? 28.003 -18.903 -1.805 1.00 56.47 79 LEU A C 1
ATOM 641 O O . LEU A 1 79 ? 29.037 -19.201 -1.217 1.00 56.47 79 LEU A O 1
ATOM 645 N N . GLU A 1 80 ? 27.595 -19.540 -2.903 1.00 58.34 80 GLU A N 1
ATOM 646 C CA . GLU A 1 80 ? 28.406 -20.558 -3.582 1.00 58.34 80 GLU A CA 1
ATOM 647 C C . GLU A 1 80 ? 29.697 -19.956 -4.153 1.00 58.34 80 GLU A C 1
ATOM 649 O O . GLU A 1 80 ? 30.774 -20.524 -3.985 1.00 58.34 80 GLU A O 1
ATOM 654 N N . ARG A 1 81 ? 29.620 -18.770 -4.769 1.00 58.53 81 ARG A N 1
ATOM 655 C CA . ARG A 1 81 ? 30.779 -18.100 -5.378 1.00 58.53 81 ARG A CA 1
ATOM 656 C C . ARG A 1 81 ? 31.770 -17.516 -4.363 1.00 58.53 81 ARG A C 1
ATOM 658 O O . ARG A 1 81 ? 32.954 -17.432 -4.671 1.00 58.53 81 ARG A O 1
ATOM 665 N N . VAL A 1 82 ? 31.321 -17.103 -3.176 1.00 64.06 82 VAL A N 1
ATOM 666 C CA . VAL A 1 82 ? 32.180 -16.469 -2.147 1.00 64.06 82 VAL A CA 1
ATOM 667 C C . VAL A 1 82 ? 32.401 -17.320 -0.893 1.00 64.06 82 VAL A C 1
ATOM 669 O O . VAL A 1 82 ? 33.126 -16.902 0.007 1.00 64.06 82 VAL A O 1
ATOM 672 N N . GLY A 1 83 ? 31.790 -18.505 -0.809 1.00 54.97 83 GLY A N 1
ATOM 673 C CA . GLY A 1 83 ? 31.855 -19.406 0.348 1.00 54.97 83 GLY A CA 1
ATOM 674 C C . GLY A 1 83 ? 33.234 -20.010 0.638 1.00 54.97 83 GLY A C 1
ATOM 675 O O . GLY A 1 83 ? 33.398 -20.670 1.660 1.00 54.97 83 GLY A O 1
ATOM 676 N N . ASP A 1 84 ? 34.230 -19.750 -0.209 1.00 54.78 84 ASP A N 1
ATOM 677 C CA . ASP A 1 84 ? 35.593 -20.279 -0.108 1.00 54.78 84 ASP A CA 1
ATOM 678 C C . ASP A 1 84 ? 36.615 -19.223 0.373 1.00 54.78 84 ASP A C 1
ATOM 680 O O . ASP A 1 84 ? 37.747 -19.180 -0.081 1.00 54.78 84 ASP A O 1
ATOM 684 N N . TYR A 1 85 ? 36.233 -18.314 1.280 1.00 53.62 85 TYR A N 1
ATOM 685 C CA . TYR A 1 85 ? 37.165 -17.324 1.865 1.00 53.62 85 TYR A CA 1
ATOM 686 C C . TYR A 1 85 ? 37.225 -17.409 3.397 1.00 53.62 85 TYR A C 1
ATOM 688 O O . TYR A 1 85 ? 37.136 -16.412 4.115 1.00 53.62 85 TYR A O 1
ATOM 696 N N . ARG A 1 86 ? 37.292 -18.630 3.941 1.00 53.50 86 ARG A N 1
ATOM 697 C CA . ARG A 1 86 ? 37.478 -18.846 5.388 1.00 53.50 86 ARG A CA 1
ATOM 698 C C . ARG A 1 86 ? 38.235 -20.132 5.717 1.00 53.50 86 ARG A C 1
ATOM 700 O O . ARG A 1 86 ? 37.860 -20.855 6.640 1.00 53.50 86 ARG A O 1
ATOM 707 N N . ARG A 1 87 ? 39.287 -20.433 4.954 1.00 48.22 87 ARG A N 1
ATOM 708 C CA . ARG A 1 87 ? 40.175 -21.557 5.253 1.00 48.22 87 ARG A CA 1
ATOM 709 C C . ARG A 1 87 ? 41.630 -21.259 4.888 1.00 48.22 87 ARG A C 1
ATOM 711 O O . ARG A 1 87 ? 42.171 -21.920 4.017 1.00 48.22 87 ARG A O 1
ATOM 718 N N . GLU A 1 88 ? 42.240 -20.307 5.588 1.00 43.69 88 GLU A N 1
ATOM 719 C CA . GLU A 1 88 ? 43.699 -20.216 5.777 1.00 43.69 88 GLU A CA 1
ATOM 720 C C . GLU A 1 88 ? 43.989 -19.758 7.209 1.00 43.69 88 GLU A C 1
ATOM 722 O O . GLU A 1 88 ? 43.333 -18.784 7.653 1.00 43.69 88 GLU A O 1
#

Foldseek 3Di:
DPDPPDPLVVVLLVVQCVVCVQAAPPPRDGFRDKDFQDDVVRVTDPRDSVRIHTHHPVVVVVVVVVPDPCVVPPPVVVCVVPVPPPDD

Sequence (88 aa):
MMKRKGRRWDQTAAYIRERDDWTCQECGDWGNEVDHIEPVSDGGAMWSGDNLQVLCRSCHIDKSRAELPWQTSGRAEWLERVGDYRRE

Secondary structure (DSSP, 8-state):
------HHHHHHHHHHHHHTTTB-TTTSSB--EEEESS-GGGT--SS-GGGEEEE-HHHHHHHHHHT-TTTTTTHHHHHHHHTTSS--

Nearest PDB structures (foldseek):
  8zm3-assembly1_B  TM=8.068E-01  e=4.042E-03  Candidatus Cloacimonetes bacterium ADurb.Bin088
  8zp7-assembly1_B  TM=7.657E-01  e=6.096E-03  Candidatus Cloacimonetes bacterium ADurb.Bin088
  5fuy-assembly2_E-2  TM=7.782E-01  e=1.525E-01  Trypanosoma bru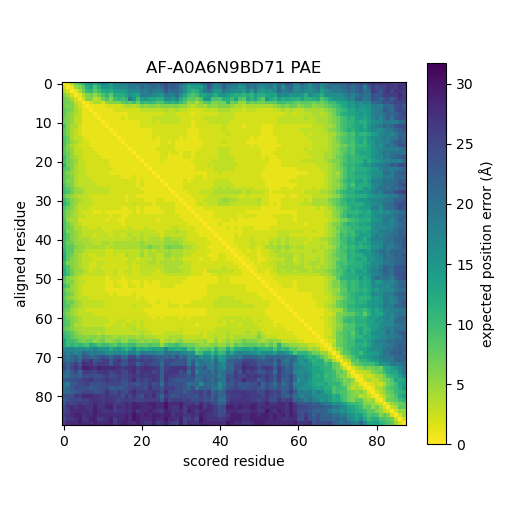cei
  5fuy-assembly1_A  TM=7.711E-01  e=1.633E-01  Trypanosoma brucei
  4qko-assembly4_H  TM=6.926E-01  e=1.011E-01  Pseudomonas aeruginosa PAO1

Solvent-accessible surface area (backbone atoms only — not comparable to full-atom values): 5360 Å² total; per-residue (Å²): 133,87,79,79,73,55,74,69,50,54,54,49,46,51,52,48,33,63,73,46,68,34,27,9,76,87,79,68,46,76,22,80,47,70,44,59,72,47,49,62,91,80,70,26,56,89,81,43,70,92,27,46,44,28,21,23,74,67,60,46,53,53,50,57,57,70,68,36,72,53,78,80,70,43,55,66,59,48,48,68,72,57,65,85,78,83,83,130

pLDDT: mean 83.79, std 17.91, range [43.69, 98.38]

Mean predicted aligned error: 9.17 Å